Protein AF-A0A846RS03-F1 (afdb_monomer_lite)

Secondary structure (DSSP, 8-state):
-----------------------------------------------PPPHHHHHHHHHHHHHHHHHTTSS-HHHHHHHHHHHHHHHHTT-

Radius of gyration: 23.86 Å; chains: 1; bounding box: 52×51×59 Å

Foldseek 3Di:
DDDDDDPPPPPPDDDDDDDDDDDDDDDDDDDDDPPPPDPPPVDPPDPDQDLVRVLVVLLVVLVVCCVVVVDPPVVSVVVSVVSVVCVVVPD

Sequence (91 aa):
MSAHHRSYRVRLRNAVAGSLIAAASLTGVGVAPSVAASPTVMRPQGSDPSSADRLAGVRADLKNAVGMGMVTTEQAQRFYAQIERRVASGR

Structure (mmCIF, N/CA/C/O backbone):
data_AF-A0A846RS03-F1
#
_entry.id   AF-A0A846RS03-F1
#
loop_
_atom_site.group_PDB
_atom_site.id
_atom_site.type_symbol
_atom_site.label_atom_id
_atom_site.label_alt_id
_atom_site.label_comp_id
_atom_site.label_asym_id
_atom_site.label_entity_id
_atom_site.label_seq_id
_atom_site.pdbx_PDB_ins_code
_atom_site.Cartn_x
_atom_site.Cartn_y
_atom_site.Cartn_z
_atom_site.occupancy
_atom_site.B_iso_or_equiv
_atom_site.auth_seq_id
_atom_site.auth_comp_id
_atom_site.auth_asym_id
_atom_site.auth_atom_id
_atom_site.pdbx_PDB_model_num
ATOM 1 N N . MET A 1 1 ? -16.260 -41.541 -40.348 1.00 48.66 1 MET A N 1
ATOM 2 C CA . MET A 1 1 ? -15.793 -42.250 -39.137 1.00 48.66 1 MET A CA 1
ATOM 3 C C . MET A 1 1 ? -14.328 -41.918 -38.940 1.00 48.66 1 MET A C 1
ATOM 5 O O . MET A 1 1 ? -13.574 -42.153 -39.870 1.00 48.66 1 MET A O 1
ATOM 9 N N . SER A 1 2 ? -13.987 -41.289 -37.812 1.00 44.72 2 SER A N 1
ATOM 10 C CA . SER A 1 2 ? -12.707 -41.396 -37.087 1.00 44.72 2 SER A CA 1
ATOM 11 C C . SER A 1 2 ? -12.677 -40.304 -36.020 1.00 44.72 2 SER A C 1
ATOM 13 O O . SER A 1 2 ? -12.569 -39.117 -36.314 1.00 44.72 2 SER A O 1
ATOM 15 N N . ALA A 1 3 ? -12.880 -40.730 -34.775 1.00 48.00 3 ALA A N 1
ATOM 16 C CA . ALA A 1 3 ? -12.880 -39.893 -33.590 1.00 48.00 3 ALA A CA 1
ATOM 17 C C . ALA A 1 3 ? -11.436 -39.569 -33.184 1.00 48.00 3 ALA A C 1
ATOM 19 O O . ALA A 1 3 ? -10.630 -40.471 -32.964 1.00 48.00 3 ALA A O 1
ATOM 20 N N . HIS A 1 4 ? -11.112 -38.284 -33.035 1.00 49.66 4 HIS A N 1
ATOM 21 C CA . HIS A 1 4 ? -9.879 -37.878 -32.368 1.00 49.66 4 HIS A CA 1
ATOM 22 C C . HIS A 1 4 ? -10.086 -37.962 -30.854 1.00 49.66 4 HIS A C 1
ATOM 24 O O . HIS A 1 4 ? -10.747 -37.128 -30.236 1.00 49.66 4 HIS A O 1
ATOM 30 N N . HIS A 1 5 ? -9.531 -39.016 -30.261 1.00 60.38 5 HIS A N 1
ATOM 31 C CA . HIS A 1 5 ? -9.561 -39.258 -28.827 1.00 60.38 5 HIS A CA 1
ATOM 32 C C . HIS A 1 5 ? -8.816 -38.154 -28.062 1.00 60.38 5 HIS A C 1
ATOM 34 O O . HIS A 1 5 ? -7.590 -38.033 -28.080 1.00 60.38 5 HIS A O 1
ATOM 40 N N . ARG A 1 6 ? -9.621 -37.362 -27.356 1.00 56.62 6 ARG A N 1
ATOM 41 C CA . ARG A 1 6 ? -9.279 -36.378 -26.329 1.00 56.62 6 ARG A CA 1
ATOM 42 C C . ARG A 1 6 ? -8.363 -36.992 -25.266 1.00 56.62 6 ARG A C 1
ATOM 44 O O . ARG A 1 6 ? -8.823 -37.629 -24.323 1.00 56.62 6 ARG A O 1
ATOM 51 N N . SER A 1 7 ? -7.060 -36.763 -25.388 1.00 54.72 7 SER A N 1
ATOM 52 C CA . SER A 1 7 ? -6.086 -37.150 -24.364 1.00 54.72 7 SER A CA 1
ATOM 53 C C . SER A 1 7 ? -6.010 -36.073 -23.283 1.00 54.72 7 SER A C 1
ATOM 55 O O . SER A 1 7 ? -5.158 -35.189 -23.295 1.00 54.72 7 SER A O 1
ATOM 57 N N . TYR A 1 8 ? -6.953 -36.156 -22.347 1.00 50.81 8 TYR A N 1
ATOM 58 C CA . TYR A 1 8 ? -7.026 -35.368 -21.121 1.00 50.81 8 TYR A CA 1
ATOM 59 C C . TYR A 1 8 ? -5.893 -35.811 -20.176 1.00 50.81 8 TYR A C 1
ATOM 61 O O . TYR A 1 8 ? -6.070 -36.666 -19.312 1.00 50.81 8 TYR A O 1
ATOM 69 N N . ARG A 1 9 ? -4.676 -35.286 -20.365 1.00 51.03 9 ARG A N 1
ATOM 70 C CA . ARG A 1 9 ? -3.559 -35.519 -19.436 1.00 51.03 9 ARG A CA 1
ATOM 71 C C . ARG A 1 9 ? -3.679 -34.585 -18.236 1.00 51.03 9 ARG A C 1
ATOM 73 O O . ARG A 1 9 ? -2.953 -33.606 -18.109 1.00 51.03 9 ARG A O 1
ATOM 80 N N . VAL A 1 10 ? -4.592 -34.936 -17.335 1.00 47.22 10 VAL A N 1
ATOM 81 C CA . VAL A 1 10 ? -4.603 -34.446 -15.953 1.00 47.22 10 VAL A CA 1
ATOM 82 C C . VAL A 1 10 ? -3.342 -34.974 -15.282 1.00 47.22 10 VAL A C 1
ATOM 84 O O . VAL A 1 10 ? -3.277 -36.120 -14.852 1.00 47.22 10 VAL A O 1
ATOM 87 N N . ARG A 1 11 ? -2.302 -34.145 -15.224 1.00 55.28 11 ARG A N 1
ATOM 88 C CA . ARG A 1 11 ? -1.171 -34.356 -14.318 1.00 55.28 11 ARG A CA 1
ATOM 89 C C . ARG A 1 11 ? -1.403 -33.516 -13.067 1.00 55.28 11 ARG A C 1
ATOM 91 O O . ARG A 1 11 ? -0.679 -32.562 -12.813 1.00 55.28 11 ARG A O 1
ATOM 98 N N . LEU A 1 12 ? -2.423 -33.890 -12.294 1.00 55.16 12 LEU A N 1
ATOM 99 C CA . LEU A 1 12 ? -2.464 -33.557 -10.873 1.00 55.16 12 LEU A CA 1
ATOM 100 C C . LEU A 1 12 ? -1.321 -34.337 -10.217 1.00 55.16 12 LEU A C 1
ATOM 102 O O . LEU A 1 12 ? -1.365 -35.563 -10.133 1.00 55.16 12 LEU A O 1
ATOM 106 N N . ARG A 1 13 ? -0.265 -33.642 -9.802 1.00 50.47 13 ARG A N 1
ATOM 107 C CA . ARG A 1 13 ? 0.730 -34.201 -8.888 1.00 50.47 13 ARG A CA 1
ATOM 108 C C . ARG A 1 13 ? 0.777 -33.282 -7.681 1.00 50.47 13 ARG A C 1
ATOM 110 O O . ARG A 1 13 ? 1.241 -32.152 -7.772 1.00 50.47 13 ARG A O 1
ATOM 117 N N . ASN A 1 14 ? 0.214 -33.791 -6.593 1.00 47.59 14 ASN A N 1
ATOM 118 C CA . ASN A 1 14 ? 0.237 -33.217 -5.257 1.00 47.59 14 ASN A CA 1
ATOM 119 C C . ASN A 1 14 ? 1.677 -32.850 -4.870 1.00 47.59 14 ASN A C 1
ATOM 121 O O . ASN A 1 14 ? 2.541 -33.726 -4.841 1.00 47.59 14 ASN A O 1
ATOM 125 N N . ALA A 1 15 ? 1.931 -31.582 -4.548 1.00 54.91 15 ALA A N 1
ATOM 126 C CA . ALA A 1 15 ? 3.141 -31.188 -3.839 1.00 54.91 15 ALA A CA 1
ATOM 127 C C . ALA A 1 15 ? 2.843 -31.274 -2.337 1.00 54.91 15 ALA A C 1
ATOM 129 O O . ALA A 1 15 ? 2.089 -30.472 -1.791 1.00 54.91 15 ALA A O 1
ATOM 130 N N . VAL A 1 16 ? 3.375 -32.315 -1.701 1.00 58.38 16 VAL A N 1
ATOM 131 C CA . VAL A 1 16 ? 3.292 -32.535 -0.255 1.00 58.38 16 VAL A CA 1
ATOM 132 C C . VAL A 1 16 ? 4.178 -31.515 0.459 1.00 58.38 16 VAL A C 1
ATOM 134 O O . VAL A 1 16 ? 5.341 -31.329 0.104 1.00 58.38 16 VAL A O 1
ATOM 137 N N . ALA A 1 17 ? 3.592 -30.858 1.458 1.00 49.53 17 ALA A N 1
ATOM 138 C CA . ALA A 1 17 ? 4.233 -29.933 2.377 1.00 49.53 17 ALA A CA 1
ATOM 139 C C . ALA A 1 17 ? 5.333 -30.619 3.204 1.00 49.53 17 ALA A C 1
ATOM 141 O O . ALA A 1 17 ? 5.127 -31.705 3.742 1.00 49.53 17 ALA A O 1
ATOM 142 N N . GLY A 1 18 ? 6.475 -29.952 3.360 1.00 45.12 18 GLY A N 1
ATOM 143 C CA . GLY A 1 18 ? 7.531 -30.352 4.285 1.00 45.12 18 GLY A CA 1
ATOM 144 C C . GLY A 1 18 ? 8.074 -29.129 5.011 1.00 45.12 18 GLY A C 1
ATOM 145 O O . GLY A 1 18 ? 8.896 -28.400 4.464 1.00 45.12 18 GLY A O 1
ATOM 146 N N . SER A 1 19 ? 7.596 -28.894 6.232 1.00 55.78 19 SER A N 1
ATOM 147 C CA . SER A 1 19 ? 8.194 -27.939 7.167 1.00 55.78 19 SER A CA 1
ATOM 148 C C . SER A 1 19 ? 9.479 -28.533 7.741 1.00 55.78 19 SER A C 1
ATOM 150 O O . SER A 1 19 ? 9.423 -29.545 8.436 1.00 55.78 19 SER A O 1
ATOM 152 N N . LEU A 1 20 ? 10.622 -27.890 7.505 1.00 60.09 20 LEU A N 1
ATOM 153 C CA . LEU A 1 20 ? 11.866 -28.172 8.223 1.00 60.09 20 LEU A CA 1
ATOM 154 C C . LEU A 1 20 ? 12.221 -26.950 9.073 1.00 60.09 20 LEU A C 1
ATOM 156 O O . LEU A 1 20 ? 12.741 -25.956 8.573 1.00 60.09 20 LEU A O 1
ATOM 160 N N . ILE A 1 21 ? 11.904 -27.022 10.367 1.00 60.28 21 ILE A N 1
ATOM 161 C CA . ILE A 1 21 ? 12.411 -26.088 11.374 1.00 60.28 21 ILE A CA 1
ATOM 162 C C . ILE A 1 21 ? 13.768 -26.630 11.828 1.00 60.28 21 ILE A C 1
ATOM 164 O O . ILE A 1 21 ? 13.829 -27.626 12.544 1.00 60.28 21 ILE A O 1
ATOM 168 N N . ALA A 1 22 ? 14.855 -25.993 11.396 1.00 58.03 22 ALA A N 1
ATOM 169 C CA . ALA A 1 22 ? 16.200 -26.289 11.879 1.00 58.03 22 ALA A CA 1
ATOM 170 C C . ALA A 1 22 ? 16.565 -25.294 12.989 1.00 58.03 22 ALA A C 1
ATOM 172 O O . ALA A 1 22 ? 16.957 -24.160 12.723 1.00 58.03 22 ALA A O 1
ATOM 173 N N . ALA A 1 23 ? 16.411 -25.715 14.244 1.00 53.41 23 ALA A N 1
ATOM 174 C CA . ALA A 1 23 ? 16.986 -25.025 15.391 1.00 53.41 23 ALA A CA 1
ATOM 175 C C . ALA A 1 23 ? 18.455 -25.453 15.531 1.00 53.41 23 ALA A C 1
ATOM 177 O O . ALA A 1 23 ? 18.733 -26.600 15.874 1.00 53.41 23 ALA A O 1
ATOM 178 N N . ALA A 1 24 ? 19.393 -24.547 15.255 1.00 56.56 24 ALA A N 1
ATOM 179 C CA . ALA A 1 24 ? 20.818 -24.766 15.486 1.00 56.56 24 ALA A CA 1
ATOM 180 C C . ALA A 1 24 ? 21.336 -23.727 16.489 1.00 56.56 24 ALA A C 1
ATOM 182 O O . ALA A 1 24 ? 21.777 -22.643 16.118 1.00 56.56 24 ALA A O 1
ATOM 183 N N . SER A 1 25 ? 21.260 -24.073 17.773 1.00 48.66 25 SER A N 1
ATOM 184 C CA . SER A 1 25 ? 21.954 -23.371 18.853 1.00 48.66 25 SER A CA 1
ATOM 185 C C . SER A 1 25 ? 23.214 -24.154 19.199 1.00 48.66 25 SER A C 1
ATOM 187 O O . SER A 1 25 ? 23.138 -25.041 20.040 1.00 48.66 25 SER A O 1
ATOM 189 N N . LEU A 1 26 ? 24.357 -23.855 18.574 1.00 53.62 26 LEU A N 1
ATOM 190 C CA . LEU A 1 26 ? 25.664 -24.310 19.062 1.00 53.62 26 LEU A CA 1
ATOM 191 C C . LEU A 1 26 ? 26.745 -23.250 18.811 1.00 53.62 26 LEU A C 1
ATOM 193 O O . LEU A 1 26 ? 27.078 -22.879 17.690 1.00 53.62 26 LEU A O 1
ATOM 197 N N . THR A 1 27 ? 27.264 -22.775 19.932 1.00 52.59 27 THR A N 1
ATOM 198 C CA . THR A 1 27 ? 28.515 -22.060 20.160 1.00 52.59 27 THR A CA 1
ATOM 199 C C . THR A 1 27 ? 29.722 -22.679 19.446 1.00 52.59 27 THR A C 1
ATOM 201 O O . THR A 1 27 ? 29.927 -23.885 19.551 1.00 52.59 27 THR A O 1
ATOM 204 N N . GLY A 1 28 ? 30.604 -21.836 18.896 1.00 44.28 28 GLY A N 1
ATOM 205 C CA . GLY A 1 28 ? 32.046 -22.116 18.883 1.00 44.28 28 GLY A CA 1
ATOM 206 C C . GLY A 1 28 ? 32.746 -22.164 17.520 1.00 44.28 28 GLY A C 1
ATOM 207 O O . GLY A 1 28 ? 32.664 -23.151 16.808 1.00 44.28 28 GLY A O 1
ATOM 208 N N . VAL A 1 29 ? 33.532 -21.113 17.258 1.00 44.09 29 VAL A N 1
ATOM 209 C CA . VAL A 1 29 ? 34.868 -21.128 16.623 1.00 44.09 29 VAL A CA 1
ATOM 210 C C . VAL A 1 29 ? 35.001 -21.704 15.198 1.00 44.09 29 VAL A C 1
ATOM 212 O O . VAL A 1 29 ? 35.249 -22.882 14.988 1.00 44.09 29 VAL A O 1
ATOM 215 N N . GLY A 1 30 ? 34.985 -20.781 14.228 1.00 50.19 30 GLY A N 1
ATOM 216 C CA . GLY A 1 30 ? 35.969 -20.677 13.141 1.00 50.19 30 GLY A CA 1
ATOM 217 C C . GLY A 1 30 ? 36.173 -21.862 12.192 1.00 50.19 30 GLY A C 1
ATOM 218 O O . GLY A 1 30 ? 37.114 -22.622 12.366 1.00 50.19 30 GLY A O 1
ATOM 219 N N . VAL A 1 31 ? 35.420 -21.886 11.089 1.00 45.84 31 VAL A N 1
ATOM 220 C CA . VAL A 1 31 ? 35.860 -22.391 9.773 1.00 45.84 31 VAL A CA 1
ATOM 221 C C . VAL A 1 31 ? 35.052 -21.683 8.675 1.00 45.84 31 VAL A C 1
ATOM 223 O O . VAL A 1 31 ? 33.905 -21.306 8.887 1.00 45.84 31 VAL A O 1
ATOM 226 N N . ALA A 1 32 ? 35.717 -21.431 7.548 1.00 51.00 32 ALA A N 1
ATOM 227 C CA . ALA A 1 32 ? 35.369 -20.546 6.432 1.00 51.00 32 ALA A CA 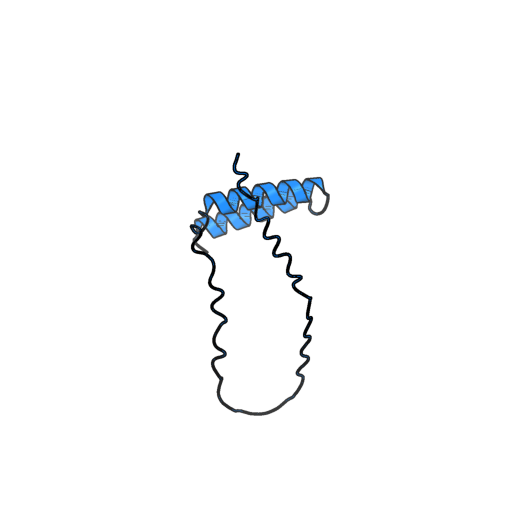1
ATOM 228 C C . ALA A 1 32 ? 33.880 -20.470 6.014 1.00 51.00 32 ALA A C 1
ATOM 230 O O . ALA A 1 32 ? 33.175 -21.481 6.048 1.00 51.00 32 ALA A O 1
ATOM 231 N N . PRO A 1 33 ? 33.403 -19.306 5.514 1.00 46.00 33 PRO A N 1
ATOM 232 C CA . PRO A 1 33 ? 32.078 -19.214 4.922 1.00 46.00 33 PRO A CA 1
ATOM 233 C C . PRO A 1 33 ? 32.048 -20.082 3.663 1.00 46.00 33 PRO A C 1
ATOM 235 O O . PRO A 1 33 ? 32.574 -19.722 2.612 1.00 46.00 33 PRO A O 1
ATOM 238 N N . SER A 1 34 ? 31.417 -21.246 3.772 1.00 47.28 34 SER A N 1
ATOM 239 C CA . SER A 1 34 ? 30.895 -21.939 2.607 1.00 47.28 34 SER A CA 1
ATOM 240 C C . SER A 1 34 ? 29.850 -21.012 2.007 1.00 47.28 34 SER A C 1
ATOM 242 O O . SER A 1 34 ? 28.802 -20.779 2.608 1.00 47.28 34 SER A O 1
ATOM 244 N N . VAL A 1 35 ? 30.173 -20.417 0.861 1.00 53.06 35 VAL A N 1
ATOM 245 C CA . VAL A 1 35 ? 29.219 -19.682 0.037 1.00 53.06 35 VAL A CA 1
ATOM 246 C C . VAL A 1 35 ? 28.136 -20.671 -0.379 1.00 53.06 35 VAL A C 1
ATOM 248 O O . VAL A 1 35 ? 28.263 -21.399 -1.359 1.00 53.06 35 VAL A O 1
ATOM 251 N N . ALA A 1 36 ? 27.090 -20.763 0.442 1.00 52.75 36 ALA A N 1
ATOM 252 C CA . ALA A 1 36 ? 25.866 -21.450 0.096 1.00 52.75 36 ALA A CA 1
ATOM 253 C C . ALA A 1 36 ? 25.410 -20.834 -1.221 1.00 52.75 36 ALA A C 1
ATOM 255 O O . ALA A 1 36 ? 25.110 -19.641 -1.279 1.00 52.75 36 ALA A O 1
ATOM 256 N N . ALA A 1 37 ? 25.460 -21.632 -2.287 1.00 57.25 37 ALA A N 1
ATOM 257 C CA . ALA A 1 37 ? 24.934 -21.255 -3.578 1.00 57.25 37 ALA A CA 1
ATOM 258 C C . ALA A 1 37 ? 23.516 -20.739 -3.343 1.00 57.25 37 ALA A C 1
ATOM 260 O O . ALA A 1 37 ? 22.630 -21.506 -2.958 1.00 57.25 37 ALA A O 1
ATOM 261 N N . SER A 1 38 ? 23.325 -19.427 -3.501 1.00 52.19 38 SER A N 1
ATOM 262 C CA . SER A 1 38 ? 22.003 -18.822 -3.482 1.00 52.19 38 SER A CA 1
ATOM 263 C C . SER A 1 38 ? 21.146 -19.661 -4.419 1.00 52.19 38 SER A C 1
ATOM 265 O O . SER A 1 38 ? 21.563 -19.844 -5.571 1.00 52.19 38 SER A O 1
ATOM 267 N N . PRO A 1 39 ? 20.000 -20.215 -3.980 1.00 51.00 39 PRO A N 1
ATOM 268 C CA . PRO A 1 39 ? 19.086 -20.813 -4.925 1.00 51.00 39 PRO A CA 1
ATOM 269 C C . PRO A 1 39 ? 18.757 -19.695 -5.903 1.00 51.00 39 PRO A C 1
ATOM 271 O O . PRO A 1 39 ? 18.094 -18.717 -5.558 1.00 51.00 39 PRO A O 1
ATOM 274 N N . THR A 1 40 ? 19.304 -19.802 -7.112 1.00 53.72 40 THR A N 1
ATOM 275 C CA . THR A 1 40 ? 18.837 -19.027 -8.244 1.00 53.72 40 THR A CA 1
ATOM 276 C C . THR A 1 40 ? 17.430 -19.540 -8.453 1.00 53.72 40 THR A C 1
ATOM 278 O O . THR A 1 40 ? 17.199 -20.536 -9.135 1.00 53.72 40 THR A O 1
ATOM 281 N N . VAL A 1 41 ? 16.485 -18.915 -7.752 1.00 59.19 41 VAL A N 1
ATOM 282 C CA . VAL A 1 41 ? 15.080 -18.994 -8.091 1.00 59.19 41 VAL A CA 1
ATOM 283 C C . VAL A 1 41 ? 15.054 -18.424 -9.491 1.00 59.19 41 VAL A C 1
ATOM 285 O O . VAL A 1 41 ? 15.178 -17.216 -9.684 1.00 59.19 41 VAL A O 1
ATOM 288 N N . MET A 1 42 ? 15.022 -19.325 -10.469 1.00 48.62 42 MET A N 1
ATOM 289 C CA . MET A 1 42 ? 14.822 -19.001 -11.865 1.00 48.62 42 MET A CA 1
ATOM 290 C C . MET A 1 42 ? 13.435 -18.375 -11.944 1.00 48.62 42 MET A C 1
ATOM 292 O O . MET A 1 42 ? 12.425 -19.055 -12.115 1.00 48.62 42 MET A O 1
ATOM 296 N N . ARG A 1 43 ? 13.383 -17.068 -11.686 1.00 58.12 43 ARG A N 1
ATOM 297 C CA . ARG A 1 43 ? 12.186 -16.267 -11.831 1.00 58.12 43 ARG A CA 1
ATOM 298 C C . ARG A 1 43 ? 11.876 -16.333 -13.323 1.00 58.12 43 ARG A C 1
ATOM 300 O O . ARG A 1 43 ? 12.762 -16.005 -14.117 1.00 58.12 43 ARG A O 1
ATOM 307 N N . PRO A 1 44 ? 10.697 -16.830 -13.731 1.00 53.69 44 PRO A N 1
ATOM 308 C CA . PRO A 1 44 ? 10.318 -16.755 -15.131 1.00 53.69 44 PRO A CA 1
ATOM 309 C C . PRO A 1 44 ? 10.498 -15.298 -15.557 1.00 53.69 44 PRO A C 1
ATOM 311 O O . PRO A 1 44 ? 10.112 -14.399 -14.807 1.00 53.69 44 PRO A O 1
ATOM 314 N N . GLN A 1 45 ? 11.147 -15.075 -16.703 1.00 50.16 45 GLN A N 1
ATOM 315 C CA . GLN A 1 45 ? 11.332 -13.756 -17.312 1.00 50.16 45 GLN A CA 1
ATOM 316 C C . GLN A 1 45 ? 9.970 -13.208 -17.774 1.00 50.16 45 GLN A C 1
ATOM 318 O O . GLN A 1 45 ? 9.704 -13.047 -18.958 1.00 50.16 45 GLN A O 1
ATOM 323 N N . GLY A 1 46 ? 9.057 -12.992 -16.833 1.00 56.31 46 GLY A N 1
ATOM 324 C CA . GLY A 1 46 ? 7.966 -12.054 -16.987 1.00 56.31 46 GLY A CA 1
ATOM 325 C C . GLY A 1 46 ? 8.550 -10.683 -16.703 1.00 56.31 46 GLY A C 1
ATOM 326 O O . GLY A 1 46 ? 9.232 -10.515 -15.692 1.00 56.31 46 GLY A O 1
ATOM 327 N N . SER A 1 47 ? 8.331 -9.752 -17.625 1.00 61.22 47 SER A N 1
ATOM 328 C CA . SER A 1 47 ? 8.698 -8.341 -17.533 1.00 61.22 47 SER A CA 1
ATOM 329 C C . SER A 1 47 ? 8.626 -7.855 -16.088 1.00 61.22 47 SER A C 1
ATOM 331 O O . SER A 1 47 ? 7.578 -7.996 -15.451 1.00 61.22 47 SER A O 1
ATOM 333 N N . ASP A 1 48 ? 9.727 -7.324 -15.553 1.00 71.94 48 ASP A N 1
ATOM 334 C CA . ASP A 1 48 ? 9.685 -6.754 -14.211 1.00 71.94 48 ASP A CA 1
ATOM 335 C C . ASP A 1 48 ? 8.608 -5.662 -14.186 1.00 71.94 48 ASP A C 1
ATOM 337 O O . ASP A 1 48 ? 8.636 -4.765 -15.036 1.00 71.94 48 ASP A O 1
ATOM 341 N N . PRO A 1 49 ? 7.623 -5.748 -13.272 1.00 75.38 49 PRO A N 1
ATOM 342 C CA . PRO A 1 49 ? 6.518 -4.807 -13.256 1.00 75.38 49 PRO A CA 1
ATOM 343 C C . PRO A 1 49 ? 7.072 -3.403 -13.046 1.00 75.38 49 PRO A C 1
ATOM 345 O O . PRO A 1 49 ? 7.921 -3.176 -12.170 1.00 75.38 49 PRO A O 1
ATOM 348 N N . SER A 1 50 ? 6.587 -2.453 -13.848 1.00 88.81 50 SER A N 1
ATOM 349 C CA . SER A 1 50 ? 7.053 -1.079 -13.747 1.00 88.81 50 SER A CA 1
ATOM 350 C C . SER A 1 50 ? 6.768 -0.537 -12.345 1.00 88.81 50 SER A C 1
ATOM 352 O O . SER A 1 50 ? 5.911 -1.023 -11.601 1.00 88.81 50 SER A O 1
ATOM 354 N N . SER A 1 51 ? 7.499 0.497 -11.947 1.00 89.81 51 SER A N 1
ATOM 355 C CA . SER A 1 51 ? 7.228 1.202 -10.693 1.00 89.81 51 SER A CA 1
ATOM 356 C C . SER A 1 51 ? 5.770 1.671 -10.581 1.00 89.81 51 SER A C 1
ATOM 358 O O . SER A 1 51 ? 5.201 1.616 -9.493 1.00 89.81 51 SER A O 1
ATOM 360 N N . ALA A 1 52 ? 5.149 2.058 -11.699 1.00 89.88 52 ALA A N 1
ATOM 361 C CA . ALA A 1 52 ? 3.744 2.445 -11.747 1.00 89.88 52 ALA A CA 1
ATOM 362 C C . ALA A 1 52 ? 2.805 1.249 -11.510 1.00 89.88 52 ALA A C 1
ATOM 364 O O . ALA A 1 52 ? 1.885 1.357 -10.702 1.00 89.88 52 ALA A O 1
ATOM 365 N N . ASP A 1 53 ? 3.077 0.098 -12.132 1.00 92.81 53 ASP A N 1
ATOM 366 C CA . ASP A 1 53 ? 2.274 -1.122 -11.947 1.00 92.81 53 ASP A CA 1
ATOM 367 C C . ASP A 1 53 ? 2.326 -1.607 -10.496 1.00 92.81 53 ASP A C 1
ATOM 369 O O . ASP A 1 53 ? 1.310 -1.980 -9.907 1.00 92.81 53 ASP A O 1
ATOM 373 N N . ARG A 1 54 ? 3.513 -1.533 -9.882 1.00 91.00 54 ARG A N 1
ATOM 374 C CA . ARG A 1 54 ? 3.704 -1.874 -8.467 1.00 91.00 54 ARG A CA 1
ATOM 375 C C . ARG A 1 54 ? 2.900 -0.949 -7.554 1.00 91.00 54 ARG A C 1
ATOM 377 O O . ARG A 1 54 ? 2.210 -1.435 -6.662 1.00 91.00 54 ARG A O 1
ATOM 384 N N . LEU A 1 55 ? 2.942 0.365 -7.786 1.00 94.75 55 LEU A N 1
ATOM 385 C CA . LEU A 1 55 ? 2.156 1.333 -7.011 1.00 94.75 55 LEU A CA 1
ATOM 386 C C . LEU A 1 55 ? 0.644 1.129 -7.187 1.00 94.75 55 LEU A C 1
ATOM 388 O O . LEU A 1 55 ? -0.101 1.215 -6.209 1.00 94.75 55 LEU A O 1
ATOM 392 N N . ALA A 1 56 ? 0.189 0.814 -8.401 1.00 95.31 56 ALA A N 1
ATOM 393 C CA . ALA A 1 56 ? -1.213 0.511 -8.673 1.00 95.31 56 ALA A CA 1
ATOM 394 C C . ALA A 1 56 ? -1.689 -0.737 -7.908 1.00 95.31 56 ALA A C 1
ATOM 396 O O . ALA A 1 56 ? -2.758 -0.702 -7.294 1.00 95.31 56 ALA A O 1
ATOM 397 N N . GLY A 1 57 ? -0.872 -1.796 -7.873 1.00 95.50 57 GLY A N 1
ATOM 398 C CA . GLY A 1 57 ? -1.138 -2.996 -7.074 1.00 95.50 57 GLY A CA 1
ATOM 399 C C . GLY A 1 57 ? -1.227 -2.692 -5.578 1.00 95.50 57 GLY A C 1
ATOM 400 O O . GLY A 1 57 ? -2.238 -2.992 -4.947 1.00 95.50 57 GLY A O 1
ATOM 401 N N . VAL A 1 58 ? -0.237 -1.977 -5.030 1.00 96.44 58 VAL A N 1
ATOM 402 C CA . VAL A 1 58 ? -0.231 -1.573 -3.611 1.00 96.44 58 VAL A CA 1
ATOM 403 C C . VAL A 1 58 ? -1.481 -0.761 -3.257 1.00 96.44 58 VAL A C 1
ATOM 405 O O . VAL A 1 58 ? -2.083 -0.974 -2.206 1.00 96.44 58 VAL A O 1
ATOM 408 N N . ARG A 1 59 ? -1.92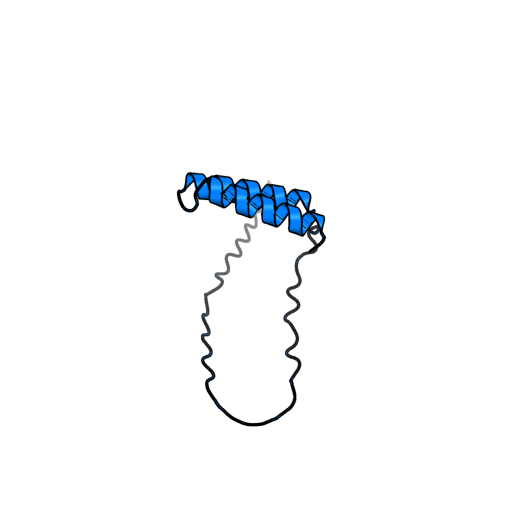1 0.151 -4.133 1.00 97.19 59 ARG A N 1
ATOM 409 C CA . ARG A 1 59 ? -3.150 0.928 -3.915 1.00 97.19 59 ARG A CA 1
ATOM 410 C C . ARG A 1 59 ? -4.391 0.032 -3.845 1.00 97.19 59 ARG A C 1
ATOM 412 O O . ARG A 1 59 ? -5.262 0.272 -3.007 1.00 97.19 59 ARG A O 1
ATOM 419 N N . ALA A 1 60 ? -4.487 -0.973 -4.713 1.00 97.88 60 ALA A N 1
ATOM 420 C CA . ALA A 1 60 ? -5.601 -1.918 -4.715 1.00 97.88 60 ALA A CA 1
ATOM 421 C C . ALA A 1 60 ? -5.626 -2.769 -3.434 1.00 97.88 60 ALA A C 1
ATOM 423 O O . ALA A 1 60 ? -6.682 -2.898 -2.809 1.00 97.88 60 ALA A O 1
ATOM 424 N N . ASP A 1 61 ? -4.467 -3.264 -3.001 1.00 97.62 61 ASP A N 1
ATOM 425 C CA . ASP A 1 61 ? -4.334 -4.073 -1.787 1.00 97.62 61 ASP A CA 1
ATOM 426 C C . ASP A 1 61 ? -4.710 -3.283 -0.531 1.00 97.62 61 ASP A C 1
ATOM 428 O O . ASP A 1 61 ? -5.473 -3.765 0.307 1.00 97.62 61 ASP A O 1
ATOM 432 N N . LEU A 1 62 ? -4.256 -2.031 -0.427 1.00 98.25 62 LEU A N 1
ATOM 433 C CA . LEU A 1 62 ? -4.618 -1.149 0.683 1.00 98.25 62 LEU A CA 1
ATOM 434 C C . LEU A 1 62 ? -6.118 -0.862 0.726 1.00 98.25 62 LEU A C 1
ATOM 436 O O . LEU A 1 62 ? -6.709 -0.873 1.803 1.00 98.25 62 LEU A O 1
ATOM 440 N N . LYS A 1 63 ? -6.758 -0.651 -0.432 1.00 98.25 63 LYS A N 1
ATOM 441 C CA . LYS A 1 63 ? -8.214 -0.465 -0.498 1.00 98.25 63 LYS A CA 1
ATOM 442 C C . LYS A 1 63 ? -8.951 -1.693 0.045 1.00 98.25 63 LYS A C 1
ATOM 444 O O . LYS A 1 63 ? -9.905 -1.545 0.806 1.00 98.25 63 LYS A O 1
ATOM 449 N N . ASN A 1 64 ? -8.493 -2.892 -0.315 1.00 98.31 64 ASN A N 1
ATOM 450 C CA . ASN A 1 64 ? -9.064 -4.140 0.190 1.00 98.31 64 ASN A CA 1
ATOM 451 C C . ASN A 1 64 ? -8.835 -4.292 1.700 1.00 98.31 64 ASN A C 1
ATOM 453 O O . ASN A 1 64 ? -9.765 -4.633 2.425 1.00 98.31 64 ASN A O 1
ATOM 457 N N . 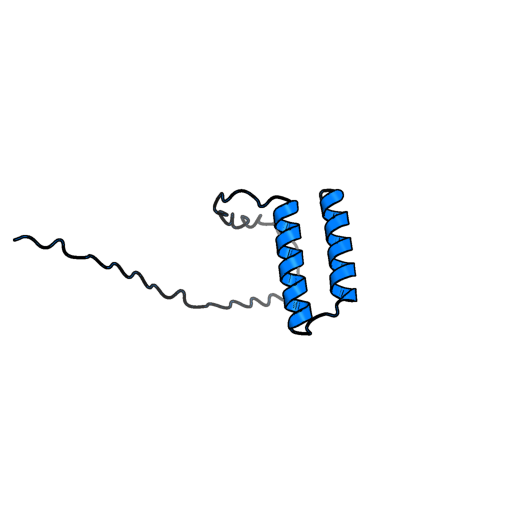ALA A 1 65 ? -7.630 -3.991 2.188 1.00 98.12 65 ALA A N 1
ATOM 458 C CA . ALA A 1 65 ? -7.294 -4.067 3.609 1.00 98.12 65 ALA A CA 1
ATOM 459 C C . ALA A 1 65 ? -8.127 -3.097 4.465 1.00 98.12 65 ALA A C 1
ATOM 461 O O . ALA A 1 65 ? -8.591 -3.483 5.537 1.00 98.12 65 ALA A O 1
ATOM 462 N N . VAL A 1 66 ? -8.371 -1.876 3.973 1.00 98.44 66 VAL A N 1
ATOM 463 C CA . VAL A 1 66 ? -9.283 -0.912 4.612 1.00 98.44 66 VAL A CA 1
ATOM 464 C C . VAL A 1 66 ? -10.718 -1.438 4.604 1.00 98.44 66 VAL A C 1
ATOM 466 O O . VAL A 1 66 ? -11.383 -1.404 5.634 1.00 98.44 66 VAL A O 1
ATOM 469 N N . GLY A 1 67 ? -11.188 -1.985 3.477 1.00 98.25 67 GLY A N 1
ATOM 470 C CA . GLY A 1 67 ? -12.526 -2.580 3.378 1.00 98.25 67 GLY A CA 1
ATOM 471 C C . GLY A 1 67 ? -12.743 -3.769 4.321 1.00 98.25 67 GLY A C 1
ATOM 472 O O . GLY A 1 67 ? -13.853 -3.977 4.798 1.00 98.25 67 GLY A O 1
ATOM 473 N N . MET A 1 68 ? -11.679 -4.515 4.629 1.00 98.25 68 MET A N 1
ATOM 474 C CA . MET A 1 68 ? -11.687 -5.608 5.608 1.00 98.25 68 MET A CA 1
ATOM 475 C C . MET A 1 68 ? -11.466 -5.142 7.058 1.00 98.25 68 MET A C 1
ATOM 477 O O . MET A 1 68 ? -11.495 -5.968 7.964 1.00 98.25 68 MET A O 1
ATOM 481 N N . GLY A 1 69 ? -11.222 -3.849 7.300 1.00 97.94 69 GLY A N 1
ATOM 482 C CA . GLY A 1 69 ? -10.95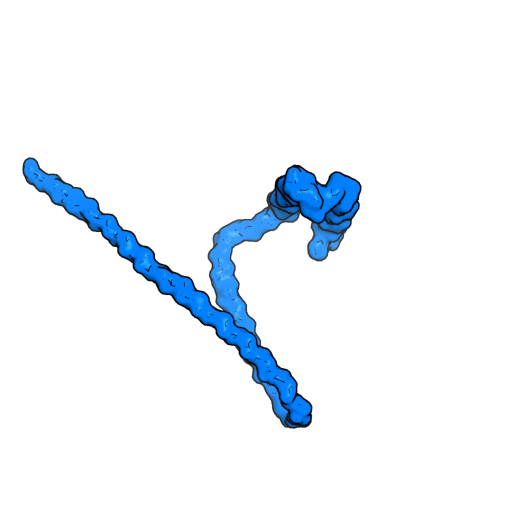5 -3.307 8.637 1.00 97.94 69 GLY A CA 1
ATOM 483 C C . GLY A 1 69 ? -9.585 -3.677 9.222 1.00 97.94 69 GLY A C 1
ATOM 484 O O . GLY A 1 69 ? -9.357 -3.476 10.411 1.00 97.94 69 GLY A O 1
ATOM 485 N N . MET A 1 70 ? -8.662 -4.200 8.407 1.00 98.12 70 MET A N 1
ATOM 486 C CA . MET A 1 70 ? -7.313 -4.598 8.843 1.00 98.12 70 MET A CA 1
ATOM 487 C C . MET A 1 70 ? -6.408 -3.389 9.104 1.00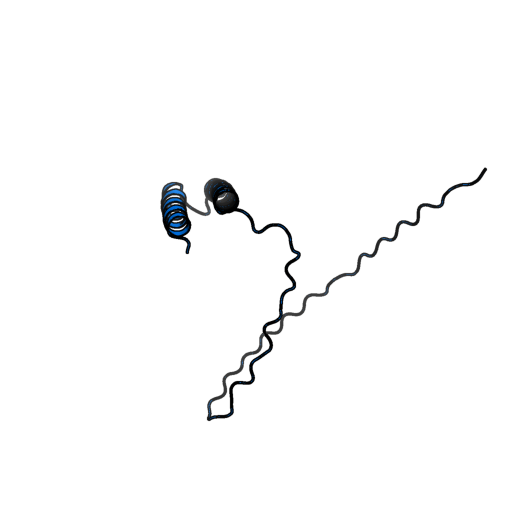 98.12 70 MET A C 1
ATOM 489 O O . MET A 1 70 ? -5.476 -3.464 9.902 1.00 98.12 70 MET A O 1
ATOM 493 N N . VAL A 1 71 ? -6.673 -2.279 8.413 1.00 97.94 71 VAL A N 1
ATOM 494 C CA . VAL A 1 71 ? -5.984 -0.993 8.571 1.00 97.94 71 VAL A CA 1
ATOM 495 C C . VAL A 1 71 ? -6.988 0.146 8.434 1.00 97.94 71 VAL A C 1
ATOM 497 O O . VAL A 1 71 ? -8.005 0.009 7.753 1.00 97.94 71 VAL A O 1
ATOM 500 N N . THR A 1 72 ? -6.698 1.291 9.047 1.00 98.44 72 THR A N 1
ATOM 501 C CA . THR A 1 72 ? -7.511 2.498 8.855 1.00 98.44 72 THR A CA 1
ATOM 502 C C . THR A 1 72 ? -7.158 3.206 7.547 1.00 98.44 72 THR A C 1
ATOM 504 O O . THR A 1 72 ? -6.069 3.034 6.988 1.00 98.44 72 THR A O 1
ATOM 507 N N . THR A 1 73 ? -8.062 4.063 7.071 1.00 97.75 73 THR A N 1
ATOM 508 C CA . THR A 1 73 ? -7.828 4.894 5.883 1.00 97.75 73 THR A CA 1
ATOM 509 C C . THR A 1 73 ? -6.585 5.778 6.039 1.00 97.75 73 THR A C 1
ATOM 511 O O . THR A 1 73 ? -5.739 5.785 5.144 1.00 97.75 73 THR A O 1
ATOM 514 N N . GLU A 1 74 ? -6.402 6.466 7.175 1.00 98.25 74 GLU A N 1
ATOM 515 C CA . GLU A 1 74 ? -5.183 7.250 7.431 1.00 98.25 74 GLU A CA 1
ATOM 516 C C . GLU A 1 74 ? -3.906 6.401 7.380 1.00 98.25 74 GLU A C 1
ATOM 518 O O . GLU A 1 74 ? -2.889 6.850 6.844 1.00 98.25 74 GLU A O 1
ATOM 523 N N . GLN A 1 75 ? -3.929 5.183 7.933 1.00 97.75 75 GLN A N 1
ATOM 524 C CA . GLN A 1 75 ? -2.762 4.295 7.922 1.00 97.75 75 GLN A CA 1
ATOM 525 C C . GLN A 1 75 ? -2.381 3.907 6.492 1.00 97.75 75 GLN A C 1
ATOM 527 O O . GLN A 1 75 ? -1.212 4.025 6.113 1.00 97.75 75 GLN A O 1
ATOM 532 N N . ALA A 1 76 ? -3.368 3.520 5.682 1.00 98.25 76 ALA A N 1
ATOM 533 C CA . ALA A 1 76 ? -3.164 3.197 4.277 1.00 98.25 76 ALA A CA 1
ATOM 534 C C . ALA A 1 76 ? -2.587 4.387 3.492 1.00 98.25 76 ALA A C 1
ATOM 536 O O . ALA A 1 76 ? -1.626 4.223 2.740 1.00 98.25 76 ALA A O 1
ATOM 537 N N . GLN A 1 77 ? -3.113 5.597 3.705 1.00 98.06 77 GLN A N 1
ATOM 538 C CA . GLN A 1 77 ? -2.624 6.805 3.032 1.00 98.06 77 GLN A CA 1
ATOM 539 C C . GLN A 1 77 ? -1.171 7.129 3.391 1.00 98.06 77 GLN A C 1
ATOM 541 O O . GLN A 1 77 ? -0.360 7.412 2.506 1.00 98.06 77 GLN A O 1
ATOM 546 N N . ARG A 1 78 ? -0.813 7.060 4.680 1.00 98.19 78 ARG A N 1
ATOM 547 C CA . ARG A 1 78 ? 0.561 7.329 5.133 1.00 98.19 78 ARG A CA 1
ATOM 548 C C . ARG A 1 78 ? 1.553 6.329 4.552 1.00 98.19 78 ARG A C 1
ATOM 550 O O . ARG A 1 78 ? 2.615 6.736 4.081 1.00 98.19 78 ARG A O 1
ATOM 557 N N . PHE A 1 79 ? 1.195 5.048 4.555 1.00 97.81 79 PHE A N 1
ATOM 558 C CA . PHE A 1 79 ? 2.022 3.997 3.976 1.00 97.81 79 PHE A CA 1
ATOM 559 C C . PHE A 1 79 ? 2.186 4.175 2.461 1.00 97.81 79 PHE A C 1
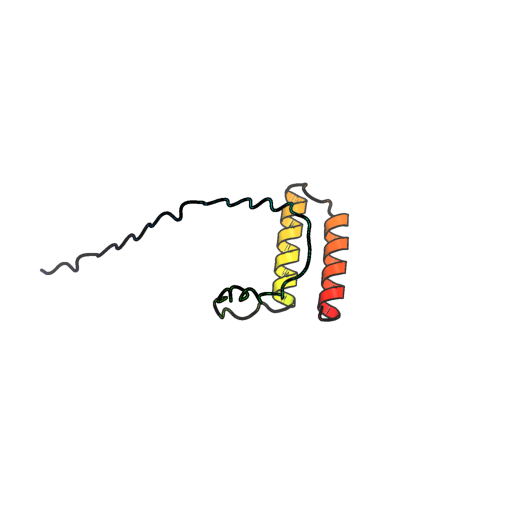ATOM 561 O O . PHE A 1 79 ? 3.306 4.141 1.950 1.00 97.81 79 PHE A O 1
ATOM 568 N N . TYR A 1 80 ? 1.095 4.446 1.744 1.00 97.38 80 TYR A N 1
ATOM 569 C CA . TYR A 1 80 ? 1.137 4.674 0.302 1.00 97.38 80 TYR A CA 1
ATOM 570 C C . TYR A 1 80 ? 2.046 5.864 -0.063 1.00 97.38 80 TYR A C 1
ATOM 572 O O . TYR A 1 80 ? 2.942 5.725 -0.895 1.00 97.38 80 TYR A O 1
ATOM 580 N N . ALA A 1 81 ? 1.925 6.989 0.649 1.00 97.50 81 ALA A N 1
ATOM 581 C CA . ALA A 1 81 ? 2.794 8.155 0.463 1.00 97.50 81 ALA A CA 1
ATOM 582 C C . ALA A 1 81 ? 4.276 7.879 0.801 1.00 97.50 81 ALA A C 1
ATOM 584 O O . ALA A 1 81 ? 5.179 8.554 0.297 1.00 97.50 81 ALA A O 1
ATOM 585 N N . GLN A 1 82 ? 4.563 6.919 1.684 1.00 96.50 82 GLN A N 1
ATOM 586 C CA . GLN A 1 82 ? 5.932 6.484 1.970 1.00 96.50 82 GLN A CA 1
ATOM 587 C C . GLN A 1 82 ? 6.508 5.664 0.809 1.00 96.50 82 GLN A C 1
ATOM 589 O O . GLN A 1 82 ? 7.649 5.897 0.405 1.00 96.50 82 GLN A O 1
ATOM 594 N N . ILE A 1 83 ? 5.719 4.741 0.253 1.00 95.00 83 ILE A N 1
ATOM 595 C CA . ILE A 1 83 ? 6.126 3.915 -0.888 1.00 95.00 83 ILE A CA 1
ATOM 596 C C . ILE A 1 83 ? 6.366 4.803 -2.114 1.00 95.00 83 ILE A C 1
ATOM 598 O O . ILE A 1 83 ? 7.406 4.668 -2.751 1.00 95.00 83 ILE A O 1
ATOM 602 N N . GLU A 1 84 ? 5.477 5.757 -2.407 1.00 95.19 84 GLU A N 1
ATOM 603 C CA . GLU A 1 84 ? 5.652 6.681 -3.539 1.00 95.19 84 GLU A CA 1
ATOM 604 C C . GLU A 1 84 ? 6.973 7.456 -3.459 1.00 95.19 84 GLU A C 1
ATOM 606 O O . GLU A 1 84 ? 7.707 7.526 -4.443 1.00 95.19 84 GLU A O 1
ATOM 611 N N . ARG A 1 85 ? 7.345 7.960 -2.274 1.00 95.31 85 ARG A N 1
ATOM 612 C CA . ARG A 1 85 ? 8.642 8.629 -2.062 1.00 95.31 85 ARG A CA 1
ATOM 613 C C . ARG A 1 85 ? 9.835 7.701 -2.279 1.00 95.31 85 ARG A C 1
ATOM 615 O O . ARG A 1 85 ? 10.856 8.112 -2.834 1.00 95.31 85 ARG A O 1
ATOM 622 N N . ARG A 1 86 ? 9.731 6.446 -1.841 1.00 91.50 86 ARG A N 1
ATOM 623 C CA . ARG A 1 86 ? 10.795 5.452 -2.019 1.00 91.50 86 ARG A CA 1
ATOM 624 C C . ARG A 1 86 ? 10.975 5.080 -3.494 1.00 91.50 86 ARG A C 1
ATOM 626 O O . ARG A 1 86 ? 12.096 5.042 -3.988 1.00 91.50 86 ARG A O 1
ATOM 633 N N . VAL A 1 87 ? 9.868 4.914 -4.208 1.00 90.38 87 VAL A N 1
ATOM 634 C CA . VAL A 1 87 ? 9.861 4.626 -5.644 1.00 90.38 87 VAL A CA 1
ATOM 635 C C . VAL A 1 87 ? 10.405 5.809 -6.446 1.00 90.38 87 VAL A C 1
ATOM 637 O O . VAL A 1 87 ? 11.241 5.610 -7.323 1.00 90.38 87 VAL A O 1
ATOM 640 N N . ALA A 1 88 ? 10.007 7.039 -6.107 1.00 87.75 88 ALA A N 1
ATOM 641 C CA . ALA A 1 88 ? 10.529 8.253 -6.737 1.00 87.75 88 ALA A CA 1
ATOM 642 C C . ALA A 1 88 ? 12.039 8.449 -6.502 1.00 87.75 88 ALA A C 1
ATOM 644 O O . ALA A 1 88 ? 12.717 9.043 -7.334 1.00 87.75 88 ALA A O 1
ATOM 645 N N . SER A 1 89 ? 12.576 7.927 -5.392 1.00 90.44 89 SER A N 1
ATOM 646 C CA . SER A 1 89 ? 14.016 7.938 -5.091 1.00 90.44 89 SER A CA 1
ATOM 647 C C . SER A 1 89 ? 14.776 6.702 -5.596 1.00 90.44 89 SER A C 1
ATOM 649 O O . SER A 1 89 ? 15.987 6.622 -5.396 1.00 90.44 89 SER A O 1
ATOM 651 N N . GLY A 1 90 ? 14.100 5.757 -6.262 1.00 82.12 90 GLY A N 1
ATOM 652 C CA . GLY A 1 90 ? 14.724 4.591 -6.898 1.00 82.12 90 GLY A CA 1
ATOM 653 C C . GLY A 1 90 ? 15.204 3.488 -5.942 1.00 82.12 90 GLY A C 1
ATOM 654 O O . GLY A 1 90 ? 16.138 2.769 -6.291 1.00 82.12 90 GLY A O 1
ATOM 655 N N . ARG A 1 91 ? 14.608 3.356 -4.747 1.00 58.41 91 ARG A N 1
ATOM 656 C CA . ARG A 1 91 ? 14.976 2.356 -3.718 1.00 58.41 91 ARG A CA 1
ATOM 657 C C . ARG A 1 91 ? 13.899 1.311 -3.429 1.00 58.41 91 ARG A C 1
ATOM 659 O O . ARG A 1 91 ? 12.735 1.496 -3.829 1.00 58.41 91 ARG A O 1
#

pLDDT: mean 72.32, std 21.57, range [44.09, 98.44]

Organism: NCBI:txid271432